Protein AF-A0A2V8DYE6-F1 (afdb_monomer_lite)

Structure (mmCIF, N/CA/C/O backbone):
data_AF-A0A2V8DYE6-F1
#
_entry.id   AF-A0A2V8DYE6-F1
#
loop_
_atom_site.group_PDB
_atom_site.id
_atom_site.type_symbol
_atom_site.label_atom_id
_atom_site.label_alt_id
_atom_site.label_comp_id
_atom_site.label_asym_id
_atom_site.label_entity_id
_atom_site.label_seq_id
_atom_site.pdbx_PDB_ins_code
_atom_site.Cartn_x
_atom_site.Cartn_y
_atom_site.Cartn_z
_atom_site.occupancy
_atom_site.B_iso_or_equiv
_atom_site.auth_seq_id
_atom_site.auth_comp_id
_atom_site.auth_asym_id
_atom_site.auth_atom_id
_atom_site.pdbx_PDB_model_num
ATOM 1 N N . ARG A 1 1 ? -3.538 -17.524 5.789 1.00 61.06 1 ARG A N 1
ATOM 2 C CA . ARG A 1 1 ? -2.685 -16.722 4.872 1.00 61.06 1 ARG A CA 1
ATOM 3 C C . ARG A 1 1 ? -3.355 -16.783 3.502 1.00 61.06 1 ARG A C 1
ATOM 5 O O . ARG A 1 1 ? -3.464 -17.887 2.995 1.00 61.06 1 ARG A O 1
ATOM 12 N N . HIS A 1 2 ? -3.877 -15.666 2.984 1.00 79.38 2 HIS A N 1
ATOM 13 C CA . HIS A 1 2 ? -4.729 -15.654 1.777 1.00 79.38 2 HIS A CA 1
ATOM 14 C C . HIS A 1 2 ? -3.958 -15.476 0.462 1.00 79.38 2 HIS A C 1
ATOM 16 O O . HIS A 1 2 ? -4.453 -15.874 -0.583 1.00 79.38 2 HIS A O 1
ATOM 22 N N . PHE A 1 3 ? -2.744 -14.919 0.513 1.00 90.44 3 PHE A N 1
ATOM 23 C CA . PHE A 1 3 ? -1.981 -14.546 -0.679 1.00 90.44 3 PHE A CA 1
ATOM 24 C C . PHE A 1 3 ? -0.613 -15.238 -0.726 1.00 90.44 3 PHE A C 1
ATOM 26 O O . PHE A 1 3 ? -0.010 -15.467 0.335 1.00 90.44 3 PHE A O 1
ATOM 33 N N . PRO A 1 4 ? -0.098 -15.551 -1.930 1.00 91.88 4 PRO A N 1
ATOM 34 C CA . PRO A 1 4 ? 1.300 -15.926 -2.111 1.00 91.88 4 PRO A CA 1
ATOM 35 C C . PRO A 1 4 ? 2.224 -14.732 -1.811 1.00 91.88 4 PRO A C 1
ATOM 37 O O . PRO A 1 4 ? 1.778 -13.605 -1.601 1.00 91.88 4 PRO A O 1
ATOM 40 N N . ARG A 1 5 ? 3.541 -14.974 -1.784 1.00 92.31 5 ARG A N 1
ATOM 41 C CA . ARG A 1 5 ? 4.540 -13.929 -1.486 1.00 92.31 5 ARG A CA 1
ATOM 42 C C . ARG A 1 5 ? 4.599 -12.828 -2.554 1.00 92.31 5 ARG A C 1
ATOM 44 O O . ARG A 1 5 ? 4.927 -11.695 -2.223 1.00 92.31 5 ARG A O 1
ATOM 51 N N . SER A 1 6 ? 4.315 -13.165 -3.807 1.00 93.56 6 SER A N 1
ATOM 52 C CA . SER A 1 6 ? 4.274 -12.236 -4.935 1.00 93.56 6 SER A CA 1
ATOM 53 C C . SER A 1 6 ? 3.233 -12.694 -5.954 1.00 93.56 6 SER A C 1
ATOM 55 O O . SER A 1 6 ? 2.911 -13.880 -6.039 1.00 93.56 6 SER A O 1
ATOM 57 N N . MET A 1 7 ? 2.699 -11.735 -6.706 1.00 92.50 7 MET A N 1
ATOM 58 C CA . MET A 1 7 ? 1.731 -11.924 -7.787 1.00 92.50 7 MET A CA 1
ATOM 59 C C . MET A 1 7 ? 2.032 -10.912 -8.891 1.00 92.50 7 MET A C 1
ATOM 61 O O . MET A 1 7 ? 2.719 -9.918 -8.645 1.00 92.50 7 MET A O 1
ATOM 65 N N . VAL A 1 8 ? 1.520 -11.169 -10.090 1.00 92.25 8 VAL A N 1
ATOM 66 C CA . VAL A 1 8 ? 1.638 -10.267 -11.239 1.00 92.25 8 VAL A CA 1
ATOM 67 C C . VAL A 1 8 ? 0.249 -9.733 -11.565 1.00 92.25 8 VAL A C 1
ATOM 69 O O . VAL A 1 8 ? -0.697 -10.514 -11.637 1.00 92.25 8 VAL A O 1
ATOM 72 N N . PHE A 1 9 ? 0.156 -8.419 -11.740 1.00 92.44 9 PHE A N 1
ATOM 73 C CA . PHE A 1 9 ? -1.045 -7.695 -12.155 1.00 92.44 9 PHE A CA 1
ATOM 74 C C . PHE A 1 9 ? -0.717 -6.867 -13.396 1.00 92.44 9 PHE A C 1
ATOM 76 O O . PHE A 1 9 ? 0.431 -6.435 -13.559 1.00 92.44 9 PHE A O 1
ATOM 83 N N . HIS A 1 10 ? -1.707 -6.672 -14.261 1.00 92.00 10 HIS A N 1
ATOM 84 C CA . HIS A 1 10 ? -1.609 -5.776 -15.404 1.00 92.00 10 HIS A CA 1
ATOM 85 C C . HIS A 1 10 ? -2.556 -4.610 -15.152 1.00 92.00 10 HIS A C 1
ATOM 87 O O . HIS A 1 10 ? -3.758 -4.771 -15.284 1.00 92.00 10 HIS A O 1
ATOM 93 N N . ASP A 1 11 ? -2.006 -3.470 -14.737 1.00 91.88 11 ASP A N 1
ATOM 94 C CA . ASP A 1 11 ? -2.816 -2.330 -14.314 1.00 91.88 11 ASP A CA 1
ATOM 95 C C . ASP A 1 11 ? -2.077 -0.994 -14.511 1.00 91.88 11 ASP A C 1
ATOM 97 O O . ASP A 1 11 ? -0.876 -0.957 -14.815 1.00 91.88 11 ASP A O 1
ATOM 101 N N . GLU A 1 12 ? -2.778 0.118 -14.297 1.00 88.94 12 GLU A N 1
ATOM 102 C CA . GLU A 1 12 ? -2.211 1.464 -14.257 1.00 88.94 12 GLU A CA 1
ATOM 103 C C . GLU A 1 12 ? -1.603 1.765 -12.873 1.00 88.94 12 GLU A C 1
ATOM 105 O O . GLU A 1 12 ? -2.291 2.043 -11.892 1.00 88.94 12 GLU A O 1
ATOM 110 N N . LEU A 1 13 ? -0.270 1.715 -12.772 1.00 90.69 13 LEU A N 1
ATOM 111 C CA . LEU A 1 13 ? 0.425 1.799 -11.483 1.00 90.69 13 LEU A CA 1
ATOM 112 C C . LEU A 1 13 ? 0.801 3.240 -11.092 1.00 90.69 13 LEU A C 1
ATOM 114 O O . LEU A 1 13 ? 1.652 3.878 -11.718 1.00 90.69 13 LEU A O 1
ATOM 118 N N . TYR A 1 14 ? 0.239 3.715 -9.977 1.00 90.81 14 TYR A N 1
ATOM 119 C CA . TYR A 1 14 ? 0.479 5.053 -9.422 1.00 90.81 14 TYR A CA 1
ATOM 12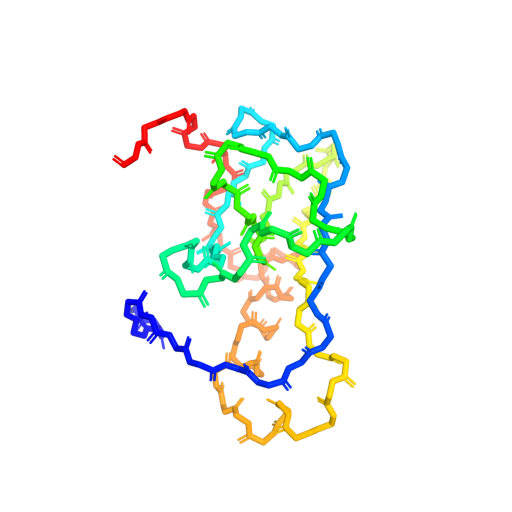0 C C . TYR A 1 14 ? 1.553 5.093 -8.322 1.00 90.81 14 TYR A C 1
ATOM 122 O O . TYR A 1 14 ? 1.792 4.128 -7.597 1.00 90.81 14 TYR A O 1
ATOM 130 N N . GLN A 1 15 ? 2.174 6.265 -8.140 1.00 93.12 15 GLN A N 1
ATOM 131 C CA . GLN A 1 15 ? 3.086 6.546 -7.026 1.00 93.12 15 G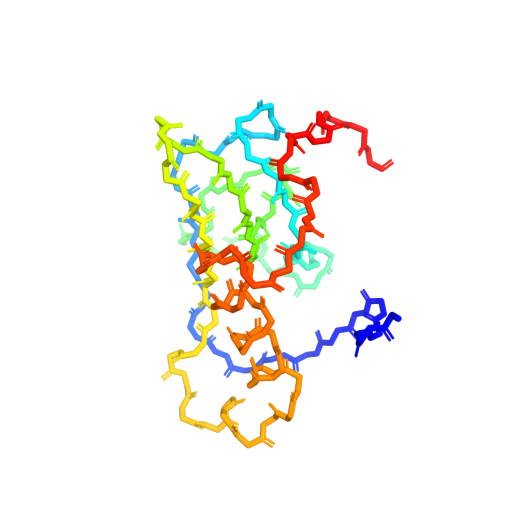LN A CA 1
ATOM 132 C C . GLN A 1 15 ? 2.409 7.399 -5.958 1.00 93.12 15 GLN A C 1
ATOM 134 O O . GLN A 1 15 ? 1.864 8.465 -6.236 1.00 93.12 15 GLN A O 1
ATOM 139 N N . ILE A 1 16 ? 2.538 6.976 -4.704 1.00 91.44 16 ILE A N 1
ATOM 140 C CA . ILE A 1 16 ? 2.029 7.738 -3.564 1.00 91.44 16 ILE A CA 1
ATOM 141 C C . ILE A 1 16 ? 2.995 8.879 -3.229 1.00 91.44 16 ILE A C 1
ATOM 143 O O . ILE A 1 16 ? 4.181 8.643 -2.963 1.00 91.44 16 ILE A O 1
ATOM 147 N N . LYS A 1 17 ? 2.471 10.108 -3.206 1.00 89.75 17 LYS A N 1
ATOM 148 C CA . LYS A 1 17 ? 3.179 11.305 -2.733 1.00 89.75 17 LYS A CA 1
ATOM 149 C C . LYS A 1 17 ? 3.272 11.305 -1.199 1.00 89.75 17 LYS A C 1
ATOM 151 O O . LYS A 1 17 ? 2.350 10.856 -0.528 1.00 89.75 17 LYS A O 1
ATOM 156 N N . ASP A 1 18 ? 4.383 11.798 -0.649 1.00 89.19 18 ASP A N 1
ATOM 157 C CA . ASP A 1 18 ? 4.599 11.981 0.802 1.00 89.19 18 ASP A CA 1
ATOM 158 C C . ASP A 1 18 ? 4.432 10.701 1.657 1.00 89.19 18 ASP A C 1
ATOM 160 O O . ASP A 1 18 ? 4.116 10.746 2.849 1.00 89.19 18 ASP A O 1
ATOM 164 N N . PHE A 1 19 ? 4.662 9.534 1.047 1.00 90.25 19 PHE A N 1
ATOM 165 C CA . PHE A 1 19 ? 4.687 8.236 1.726 1.00 90.25 19 PHE A CA 1
ATOM 166 C C . PHE A 1 19 ? 5.769 8.169 2.811 1.00 90.25 19 PHE A C 1
ATOM 168 O O . PHE A 1 19 ? 6.906 8.588 2.599 1.00 90.25 19 PHE A O 1
ATOM 175 N N . SER A 1 20 ? 5.429 7.538 3.936 1.00 92.25 20 SER A N 1
ATOM 176 C CA . SER A 1 20 ? 6.379 7.142 4.974 1.00 92.25 20 SER A CA 1
ATOM 177 C C . SER A 1 20 ? 5.968 5.804 5.595 1.00 92.25 20 SER A C 1
ATOM 179 O O . SER A 1 20 ? 4.820 5.639 6.021 1.00 92.25 20 SER A O 1
ATOM 181 N N . ARG A 1 21 ? 6.936 4.883 5.716 1.00 93.44 21 ARG A N 1
ATOM 182 C CA . ARG A 1 21 ? 6.826 3.598 6.440 1.00 93.44 21 ARG A CA 1
ATOM 183 C C . ARG A 1 21 ? 6.444 3.758 7.913 1.00 93.44 21 ARG A C 1
ATOM 185 O O . ARG A 1 21 ? 5.984 2.803 8.526 1.00 93.44 21 ARG A O 1
ATOM 192 N N . GLU A 1 22 ? 6.641 4.944 8.480 1.00 94.75 22 GLU A N 1
ATOM 193 C CA . GLU A 1 22 ? 6.317 5.259 9.875 1.00 94.75 22 GLU A CA 1
ATOM 194 C C . GLU A 1 22 ? 4.863 5.699 10.060 1.00 94.75 22 GLU A C 1
ATOM 196 O O . GLU A 1 22 ? 4.386 5.767 11.186 1.00 94.75 22 GLU A O 1
ATOM 201 N N . LYS A 1 23 ? 4.151 6.022 8.971 1.00 94.44 23 LYS A N 1
ATOM 202 C CA . LYS A 1 23 ? 2.788 6.577 9.030 1.00 94.44 23 LYS A CA 1
ATOM 203 C C . LYS A 1 23 ? 1.705 5.591 8.618 1.00 94.44 23 LYS A C 1
ATOM 205 O O . LYS A 1 23 ? 0.547 5.787 8.983 1.00 94.44 23 LYS A O 1
ATOM 210 N N . ILE A 1 24 ? 2.052 4.574 7.832 1.00 95.81 24 ILE A N 1
ATOM 211 C CA . ILE A 1 24 ? 1.096 3.596 7.305 1.00 95.81 24 ILE A CA 1
ATOM 212 C C . ILE A 1 24 ? 1.649 2.182 7.404 1.00 95.81 24 ILE A C 1
ATOM 214 O O . ILE A 1 24 ? 2.856 1.956 7.295 1.00 95.81 24 ILE A O 1
ATOM 218 N N . ARG A 1 25 ? 0.750 1.210 7.547 1.00 96.94 25 ARG A N 1
ATOM 219 C CA . ARG A 1 25 ? 1.096 -0.198 7.418 1.00 96.94 25 ARG A CA 1
ATOM 220 C C . ARG A 1 25 ? 1.035 -0.610 5.957 1.00 96.94 25 ARG A C 1
ATOM 222 O O . ARG A 1 25 ? -0.046 -0.794 5.406 1.00 96.94 25 ARG A O 1
ATOM 229 N N . VAL A 1 26 ? 2.198 -0.770 5.336 1.00 96.56 26 VAL A N 1
ATOM 230 C CA . VAL A 1 26 ? 2.307 -1.327 3.982 1.00 96.56 26 VAL A CA 1
ATOM 231 C C . VAL A 1 26 ? 1.965 -2.816 4.021 1.00 96.56 26 VAL A C 1
ATOM 233 O O . VAL A 1 26 ? 2.532 -3.562 4.817 1.00 96.56 26 VAL A O 1
ATOM 236 N N . LEU A 1 27 ? 1.034 -3.232 3.165 1.00 95.88 27 LEU A N 1
ATOM 237 C CA . LEU A 1 27 ? 0.563 -4.614 3.028 1.00 95.88 27 LEU A CA 1
ATOM 238 C C . LEU A 1 27 ? 1.122 -5.276 1.763 1.00 95.88 27 LEU A C 1
ATOM 240 O O . LEU A 1 27 ? 1.407 -6.470 1.769 1.00 95.88 27 LEU A O 1
ATOM 244 N N . ALA A 1 28 ? 1.314 -4.489 0.702 1.00 95.12 28 ALA A N 1
ATOM 245 C CA . ALA A 1 28 ? 1.938 -4.909 -0.546 1.00 95.12 28 ALA A CA 1
ATOM 246 C C . ALA A 1 28 ? 2.774 -3.766 -1.134 1.00 95.12 28 ALA A C 1
ATOM 248 O O . ALA A 1 28 ? 2.464 -2.589 -0.935 1.00 95.12 28 ALA A O 1
ATOM 249 N N . HIS A 1 29 ? 3.815 -4.119 -1.882 1.00 94.88 29 HIS A N 1
ATOM 250 C CA . HIS A 1 29 ? 4.684 -3.192 -2.603 1.00 94.88 29 HIS A CA 1
ATOM 251 C C . HIS A 1 29 ? 4.984 -3.729 -4.003 1.00 94.88 29 HIS A C 1
ATOM 253 O O . HIS A 1 29 ? 4.968 -4.944 -4.207 1.00 94.88 29 HIS A O 1
ATOM 259 N N . LEU A 1 30 ? 5.259 -2.836 -4.950 1.00 95.62 30 LEU A N 1
ATOM 260 C CA . LEU A 1 30 ? 5.802 -3.227 -6.245 1.00 95.62 30 LEU A CA 1
ATOM 261 C C . LEU A 1 30 ? 7.243 -3.709 -6.062 1.00 95.62 30 LEU A C 1
ATOM 263 O O . LEU A 1 30 ? 8.021 -3.125 -5.302 1.00 95.62 30 LEU A O 1
ATOM 267 N N . ASP A 1 31 ? 7.607 -4.761 -6.789 1.00 95.06 31 ASP A N 1
ATOM 268 C CA . ASP A 1 31 ? 8.978 -5.257 -6.828 1.00 95.06 31 ASP A CA 1
ATOM 269 C C . ASP A 1 31 ? 9.839 -4.324 -7.687 1.00 95.06 31 ASP A C 1
ATOM 271 O O . ASP A 1 31 ? 9.843 -4.406 -8.916 1.00 95.06 31 ASP A O 1
ATOM 275 N N . ALA A 1 32 ? 10.594 -3.438 -7.034 1.00 93.88 32 ALA A N 1
ATOM 276 C CA . ALA A 1 32 ? 11.454 -2.470 -7.708 1.00 93.88 32 ALA A CA 1
ATOM 277 C C . ALA A 1 32 ? 12.528 -3.114 -8.604 1.00 93.88 32 ALA A C 1
ATOM 279 O O . ALA A 1 32 ? 13.001 -2.457 -9.527 1.00 93.88 32 ALA A O 1
ATOM 280 N N . SER A 1 33 ? 12.889 -4.389 -8.391 1.00 94.38 33 SER A N 1
ATOM 281 C CA . SER A 1 33 ? 13.827 -5.104 -9.271 1.00 94.38 33 SER A CA 1
ATOM 282 C C . SER A 1 33 ? 13.237 -5.435 -10.648 1.00 94.38 33 SER A C 1
ATOM 284 O O . SER A 1 33 ? 13.972 -5.795 -11.567 1.00 94.38 33 SER A O 1
ATOM 286 N N . LYS A 1 34 ? 11.913 -5.317 -10.797 1.00 93.81 34 LYS A N 1
ATOM 287 C CA . LYS A 1 34 ? 11.168 -5.552 -12.040 1.00 93.81 34 LYS A CA 1
ATOM 288 C C . LYS A 1 34 ? 10.727 -4.260 -12.727 1.00 93.81 34 LYS A C 1
ATOM 290 O O . LYS A 1 34 ? 10.082 -4.329 -13.768 1.00 93.81 34 LYS A O 1
ATOM 295 N N . LEU A 1 35 ? 11.055 -3.098 -12.159 1.00 91.50 35 LEU A N 1
ATOM 296 C CA . LEU A 1 35 ? 10.654 -1.796 -12.685 1.00 91.50 35 LEU A CA 1
ATOM 297 C C . LEU A 1 35 ? 11.796 -1.131 -13.459 1.00 91.50 35 LEU A C 1
ATOM 299 O O . LEU A 1 35 ? 12.948 -1.135 -13.030 1.00 91.50 35 LEU A O 1
ATOM 303 N N . ASP A 1 36 ? 11.453 -0.471 -14.564 1.00 91.62 36 ASP A N 1
ATOM 304 C CA . ASP A 1 36 ? 12.354 0.459 -15.243 1.00 91.62 36 ASP A CA 1
ATOM 305 C C . ASP A 1 36 ? 12.319 1.823 -14.532 1.00 91.62 36 ASP A C 1
ATOM 307 O O . ASP A 1 36 ? 11.497 2.695 -14.825 1.00 91.62 36 ASP A O 1
ATOM 311 N N . LEU A 1 37 ? 13.223 2.009 -13.566 1.00 92.25 37 LEU A N 1
ATOM 312 C CA . LEU A 1 37 ? 13.304 3.230 -12.753 1.00 92.25 37 LEU A CA 1
ATOM 313 C C . LEU A 1 37 ? 13.849 4.452 -13.517 1.00 92.25 37 LEU A C 1
ATOM 315 O O . LEU A 1 37 ? 13.916 5.550 -12.952 1.00 92.25 37 LEU A O 1
ATOM 319 N N . THR A 1 38 ? 14.245 4.279 -14.784 1.00 93.38 38 THR A N 1
ATOM 320 C CA . THR A 1 38 ? 14.748 5.364 -15.640 1.00 93.38 38 THR A CA 1
ATOM 321 C C . THR A 1 38 ? 13.625 6.148 -16.319 1.00 93.38 38 THR A C 1
ATOM 323 O O . THR A 1 38 ? 13.862 7.238 -16.841 1.00 93.38 38 THR A O 1
ATOM 326 N N . ARG A 1 39 ? 12.386 5.639 -16.281 1.00 93.31 39 ARG A N 1
ATOM 327 C CA . ARG A 1 39 ? 11.228 6.298 -16.893 1.00 93.31 39 ARG A CA 1
ATOM 328 C C . ARG A 1 39 ? 10.980 7.687 -16.283 1.00 93.31 39 ARG A C 1
ATOM 330 O O . ARG A 1 39 ? 11.038 7.837 -15.062 1.00 93.31 39 ARG A O 1
ATOM 337 N N . PRO A 1 40 ? 10.625 8.699 -17.101 1.00 93.06 40 PRO A N 1
ATOM 338 C CA . PRO A 1 40 ? 10.527 10.093 -16.650 1.00 93.06 40 PRO A CA 1
ATOM 339 C C . PRO A 1 40 ? 9.433 10.323 -15.599 1.00 93.06 40 PRO A C 1
ATOM 341 O O . PRO A 1 40 ? 9.545 11.232 -14.780 1.00 93.06 40 PRO A O 1
ATOM 344 N N . LEU A 1 41 ? 8.396 9.480 -15.593 1.00 91.69 41 LEU A N 1
ATOM 345 C CA . LEU A 1 41 ? 7.301 9.550 -14.626 1.00 91.69 41 LEU A CA 1
ATOM 346 C C . LEU A 1 41 ? 7.602 8.801 -13.318 1.00 91.69 41 LEU A C 1
ATOM 348 O O . LEU A 1 41 ? 6.790 8.838 -12.402 1.00 91.69 41 LEU A O 1
ATOM 352 N N . VAL A 1 42 ? 8.762 8.144 -13.181 1.00 93.25 42 VAL A N 1
ATOM 353 C CA . VAL A 1 42 ? 9.188 7.503 -11.926 1.00 93.25 42 VAL A CA 1
ATOM 354 C C . VAL A 1 42 ? 9.942 8.518 -11.068 1.00 93.25 42 VAL A C 1
ATOM 356 O O . VAL A 1 42 ? 11.145 8.756 -11.226 1.00 93.25 42 VAL A O 1
ATOM 359 N N . HIS A 1 43 ? 9.217 9.127 -10.134 1.00 91.56 43 HIS A N 1
ATOM 360 C CA . HIS A 1 43 ? 9.722 10.187 -9.263 1.00 91.56 43 HIS A CA 1
ATOM 361 C C . HIS A 1 43 ? 10.395 9.637 -8.004 1.00 91.56 43 HIS A C 1
ATOM 363 O O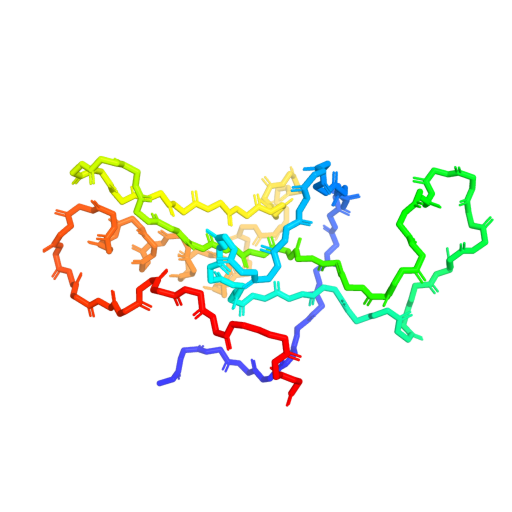 . HIS A 1 43 ? 11.350 10.225 -7.499 1.00 91.56 43 HIS A O 1
ATOM 369 N N . ARG A 1 44 ? 9.928 8.493 -7.504 1.00 89.25 44 ARG A N 1
ATOM 370 C CA . ARG A 1 44 ? 10.466 7.844 -6.310 1.00 89.25 44 ARG A CA 1
ATOM 371 C C . ARG A 1 44 ? 11.780 7.115 -6.611 1.00 89.25 44 ARG A C 1
ATOM 373 O O . ARG A 1 44 ? 11.878 6.396 -7.602 1.00 89.25 44 ARG A O 1
ATOM 380 N N . LYS A 1 45 ? 12.783 7.287 -5.738 1.00 87.50 45 LYS A N 1
ATOM 381 C CA . LYS A 1 45 ? 14.152 6.754 -5.917 1.00 87.50 45 LYS A CA 1
ATOM 382 C C . LYS A 1 45 ? 14.625 5.793 -4.817 1.00 87.50 45 LYS A C 1
ATOM 384 O O . LYS A 1 45 ? 15.659 5.162 -4.981 1.00 87.50 45 LYS A O 1
ATOM 389 N N . ASP A 1 46 ? 13.878 5.653 -3.723 1.00 89.88 46 ASP A N 1
ATOM 390 C CA . ASP A 1 46 ? 14.214 4.776 -2.584 1.00 89.88 46 ASP A CA 1
ATOM 391 C C . ASP A 1 46 ? 13.903 3.283 -2.826 1.00 89.88 46 ASP A C 1
ATOM 393 O O . ASP A 1 46 ? 14.239 2.432 -2.000 1.00 89.88 46 ASP A O 1
ATOM 397 N N . GLY A 1 47 ? 13.276 2.958 -3.963 1.00 90.38 47 GLY A N 1
ATOM 398 C CA . GLY A 1 47 ? 12.879 1.597 -4.319 1.00 90.38 47 GLY A CA 1
ATOM 399 C C . GLY A 1 47 ? 11.668 1.074 -3.541 1.00 90.38 47 GLY A C 1
ATOM 400 O O . GLY A 1 47 ? 11.375 -0.116 -3.626 1.00 90.38 47 GLY A O 1
ATOM 401 N N . ASP A 1 48 ? 10.968 1.924 -2.783 1.00 92.62 48 ASP A N 1
ATOM 402 C CA . ASP A 1 48 ? 9.862 1.511 -1.918 1.00 92.62 48 ASP A CA 1
ATOM 403 C C . ASP A 1 48 ? 8.508 1.998 -2.441 1.00 92.62 48 ASP A C 1
ATOM 405 O O . ASP A 1 48 ? 8.021 3.073 -2.091 1.00 92.62 48 ASP A O 1
ATOM 409 N N . PHE A 1 49 ? 7.897 1.198 -3.310 1.00 95.25 49 PHE A N 1
ATOM 410 C CA . PHE A 1 49 ? 6.658 1.532 -4.008 1.00 95.25 49 PHE A CA 1
ATOM 411 C C . PHE A 1 49 ? 5.457 0.824 -3.358 1.00 95.25 49 PHE A C 1
ATOM 413 O O . PHE A 1 49 ? 5.123 -0.286 -3.770 1.00 95.25 49 PHE A O 1
ATOM 420 N N . PRO A 1 50 ? 4.796 1.404 -2.339 1.00 95.50 50 PRO A N 1
ATOM 421 C CA . PRO A 1 50 ? 3.627 0.786 -1.715 1.00 95.50 50 PRO A CA 1
ATOM 422 C C . PRO A 1 50 ? 2.474 0.652 -2.717 1.00 95.50 50 PRO A C 1
ATOM 424 O O . PRO A 1 50 ? 2.062 1.633 -3.331 1.00 95.50 50 PRO A O 1
ATOM 427 N N . ALA A 1 51 ? 1.928 -0.556 -2.831 1.00 95.81 51 ALA A N 1
ATOM 428 C CA . ALA A 1 51 ? 0.802 -0.876 -3.707 1.00 95.81 51 ALA A CA 1
ATOM 429 C C . ALA A 1 51 ? -0.516 -1.024 -2.932 1.00 95.81 51 ALA A C 1
ATOM 431 O O . ALA A 1 51 ? -1.579 -0.688 -3.441 1.00 95.81 51 ALA A O 1
ATOM 432 N N . ALA A 1 52 ? -0.457 -1.484 -1.680 1.00 96.62 52 ALA A N 1
ATOM 433 C CA . ALA A 1 52 ? -1.605 -1.508 -0.779 1.00 96.62 52 ALA A CA 1
ATOM 434 C C . ALA A 1 52 ? -1.162 -1.225 0.657 1.00 96.62 52 ALA A C 1
ATOM 436 O O . ALA A 1 52 ? -0.095 -1.679 1.087 1.00 96.62 52 ALA A O 1
ATOM 437 N N . TRP A 1 53 ? -1.970 -0.484 1.409 1.00 97.38 53 TRP A N 1
ATOM 438 C CA . TRP A 1 53 ? -1.677 -0.139 2.798 1.00 97.38 53 TRP A CA 1
ATOM 439 C C . TRP A 1 53 ? -2.941 0.098 3.620 1.00 97.38 53 TRP A C 1
ATOM 441 O O . TRP A 1 53 ? -4.026 0.335 3.090 1.00 97.38 53 TRP A O 1
ATOM 451 N N . ALA A 1 54 ? -2.772 0.059 4.939 1.00 97.81 54 ALA A N 1
ATOM 452 C CA . ALA A 1 54 ? -3.805 0.387 5.908 1.00 97.81 54 ALA A CA 1
ATOM 453 C C . ALA A 1 54 ? -3.285 1.368 6.969 1.00 97.81 54 ALA A C 1
ATOM 455 O O . ALA A 1 54 ? -2.086 1.422 7.254 1.00 97.81 54 ALA A O 1
ATOM 456 N N . LYS A 1 55 ? -4.189 2.156 7.555 1.00 96.81 55 LYS A N 1
ATOM 457 C CA . LYS A 1 55 ? -3.929 2.975 8.748 1.00 96.81 55 LYS A CA 1
ATOM 458 C C . LYS A 1 55 ? -5.226 3.270 9.498 1.00 96.81 55 LYS A C 1
ATOM 460 O O . LYS A 1 55 ? -6.311 3.187 8.925 1.00 96.81 55 LYS A O 1
ATOM 465 N N . SER A 1 56 ? -5.103 3.721 10.739 1.00 96.56 56 SER A N 1
ATOM 466 C CA . SER A 1 56 ? -6.201 4.387 11.446 1.00 96.56 56 SER A CA 1
ATOM 467 C C . SER A 1 56 ? -6.123 5.903 11.249 1.00 96.56 56 SER A C 1
ATOM 469 O O . SER A 1 56 ? -5.033 6.476 11.192 1.00 96.56 56 SER A O 1
ATOM 471 N N . TYR A 1 57 ? -7.272 6.566 11.148 1.00 95.31 57 TYR A N 1
ATOM 472 C CA . TYR A 1 57 ? -7.374 8.026 11.154 1.00 95.31 57 TYR A CA 1
ATOM 473 C C . TYR A 1 57 ? -8.525 8.455 12.064 1.00 95.31 57 TYR A C 1
ATOM 475 O O . TYR A 1 57 ? -9.694 8.180 11.785 1.00 95.31 57 TYR A O 1
ATOM 483 N N . GLY A 1 58 ? -8.196 9.091 13.191 1.00 95.50 58 GLY A N 1
ATOM 484 C CA . GLY A 1 58 ? -9.153 9.266 14.281 1.00 95.50 58 GLY A CA 1
ATOM 485 C C . GLY A 1 58 ? -9.683 7.906 14.745 1.00 95.50 58 GLY A C 1
ATOM 486 O O . GLY A 1 58 ? -8.904 7.019 15.084 1.00 95.50 58 GLY A O 1
ATOM 487 N N . LYS A 1 59 ? -11.008 7.733 14.718 1.00 94.62 59 LYS A N 1
ATOM 488 C CA . LYS A 1 59 ? -11.682 6.455 15.018 1.00 94.62 59 LYS A CA 1
ATOM 489 C C . LYS A 1 59 ? -11.916 5.582 13.776 1.00 94.62 59 LYS A C 1
ATOM 491 O O . LYS A 1 59 ? -12.432 4.477 13.903 1.00 94.62 59 LYS A O 1
ATOM 496 N N . GLY A 1 60 ? -11.590 6.088 12.585 1.00 96.50 60 GLY A N 1
ATOM 497 C CA . GLY A 1 60 ? -11.815 5.400 11.318 1.00 96.50 60 GLY A CA 1
ATOM 498 C C . GLY A 1 60 ? -10.670 4.465 10.941 1.00 96.50 60 GLY A C 1
ATOM 499 O O . GLY A 1 60 ? -9.508 4.712 11.272 1.00 96.50 60 GLY A O 1
ATOM 500 N N . ARG A 1 61 ? -11.010 3.413 10.195 1.00 98.31 61 ARG A N 1
ATOM 501 C CA . ARG A 1 61 ? -10.080 2.471 9.564 1.00 98.31 61 ARG A CA 1
ATOM 502 C C . ARG A 1 61 ? -9.996 2.803 8.071 1.00 98.31 61 ARG A C 1
ATOM 504 O O . ARG A 1 61 ? -11.025 2.936 7.417 1.00 98.31 61 ARG A O 1
ATOM 511 N N . VAL A 1 62 ? -8.786 2.976 7.544 1.00 97.75 62 VAL A N 1
ATOM 512 C CA . VAL A 1 62 ? -8.541 3.352 6.143 1.00 97.75 62 VAL A CA 1
ATOM 513 C C . VAL A 1 62 ? -7.714 2.268 5.475 1.00 97.75 62 VAL A C 1
ATOM 515 O O . VAL A 1 62 ? -6.618 1.959 5.940 1.00 97.75 62 VAL A O 1
ATOM 518 N N . PHE A 1 63 ? -8.226 1.737 4.370 1.00 98.31 63 PHE A N 1
ATOM 519 C CA . PHE A 1 63 ? -7.494 0.887 3.437 1.00 98.31 63 PHE A CA 1
ATOM 520 C C . PHE A 1 63 ? -7.362 1.605 2.093 1.00 98.31 63 PHE A C 1
ATOM 522 O O . PHE A 1 63 ? -8.268 2.329 1.681 1.00 98.31 63 PHE A O 1
ATOM 529 N N . TYR A 1 64 ? -6.239 1.396 1.416 1.00 97.19 64 TYR A N 1
ATOM 530 C CA . TYR A 1 64 ? -5.973 1.914 0.081 1.00 97.19 64 TYR A CA 1
ATOM 531 C C . TYR A 1 64 ? -5.228 0.867 -0.745 1.00 97.19 64 TYR A C 1
ATOM 533 O O . TYR A 1 64 ? -4.340 0.182 -0.228 1.00 97.19 64 TYR A O 1
ATOM 541 N N . SER A 1 65 ? -5.539 0.808 -2.038 1.00 96.50 65 SER A N 1
ATOM 542 C CA . SER A 1 65 ? -4.793 0.051 -3.039 1.00 96.50 65 SER A CA 1
ATOM 543 C C . SER A 1 65 ? -4.663 0.868 -4.325 1.00 96.50 65 SER A C 1
ATOM 545 O O . SER A 1 65 ? -5.555 1.655 -4.634 1.00 96.50 65 SER A O 1
ATOM 547 N N . ILE A 1 66 ? -3.552 0.686 -5.043 1.00 95.44 66 ILE A N 1
ATOM 548 C CA . ILE A 1 66 ? -3.357 1.221 -6.399 1.00 95.44 66 ILE A CA 1
ATOM 549 C C . ILE A 1 66 ? -4.003 0.350 -7.483 1.00 95.44 66 ILE A C 1
ATOM 551 O O . ILE A 1 66 ? -4.025 0.776 -8.627 1.00 95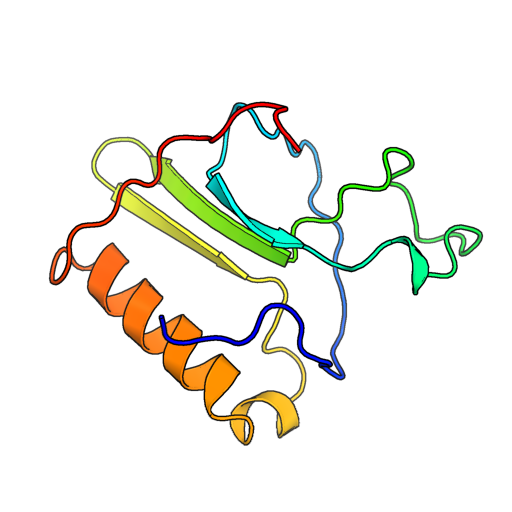.44 66 ILE A O 1
ATOM 555 N N . LEU A 1 67 ? -4.440 -0.866 -7.140 1.00 95.50 67 LEU A N 1
ATOM 556 C CA . LEU A 1 67 ? -4.977 -1.836 -8.093 1.00 95.50 67 LEU A CA 1
ATOM 557 C C . LEU A 1 67 ? -6.468 -1.589 -8.366 1.00 95.50 67 LEU A C 1
ATOM 559 O O . LEU A 1 67 ? -7.146 -0.930 -7.578 1.00 95.50 67 LEU A O 1
ATOM 563 N N . GLY A 1 68 ? -6.982 -2.188 -9.435 1.00 93.56 68 GLY A N 1
ATOM 564 C CA . GLY A 1 68 ? -8.400 -2.215 -9.780 1.00 93.56 68 GLY A CA 1
ATOM 565 C C . GLY A 1 68 ? -8.818 -1.199 -10.841 1.00 93.56 68 GLY A C 1
ATOM 566 O O . GLY A 1 68 ? -10.020 -0.942 -10.955 1.00 93.56 68 GLY A O 1
ATOM 567 N N . HIS A 1 69 ? -7.873 -0.619 -11.592 1.00 95.62 69 HIS A N 1
ATOM 568 C CA . HIS A 1 69 ? -8.207 0.188 -12.768 1.00 95.62 69 HIS A CA 1
ATOM 569 C C . HIS A 1 69 ? -8.526 -0.703 -13.982 1.00 95.62 69 HIS A C 1
ATOM 571 O O . HIS A 1 69 ? -9.544 -0.474 -14.640 1.00 95.62 69 HIS A O 1
ATOM 577 N N . ASP A 1 70 ? -7.728 -1.741 -14.250 1.00 94.88 70 ASP A N 1
ATOM 578 C CA . ASP A 1 70 ? -8.017 -2.720 -15.304 1.00 94.88 70 ASP A CA 1
ATOM 579 C C . ASP A 1 70 ? -9.201 -3.628 -14.914 1.00 94.88 70 ASP A C 1
ATOM 581 O O . ASP A 1 70 ? -9.249 -4.227 -13.837 1.00 94.88 70 ASP A O 1
ATOM 585 N N . ALA A 1 71 ? -10.177 -3.757 -15.816 1.00 93.69 71 ALA A N 1
ATOM 586 C CA . ALA A 1 71 ? -11.339 -4.620 -15.620 1.00 93.69 71 ALA A CA 1
ATOM 587 C C . ALA A 1 71 ? -10.956 -6.106 -15.484 1.00 93.69 71 ALA A C 1
ATOM 589 O O . ALA A 1 71 ? -11.601 -6.832 -14.730 1.00 93.69 71 ALA A O 1
ATOM 590 N N . ASN A 1 72 ? -9.897 -6.549 -16.168 1.00 93.31 72 ASN A N 1
ATOM 591 C CA . ASN A 1 72 ? -9.422 -7.932 -16.132 1.00 93.31 72 ASN A CA 1
ATOM 592 C C . ASN A 1 72 ? -8.862 -8.320 -14.758 1.00 93.31 72 ASN A C 1
ATOM 594 O O . ASN A 1 72 ? -8.870 -9.499 -14.402 1.00 93.31 72 ASN A O 1
ATOM 598 N N . ASP A 1 73 ? -8.410 -7.354 -13.953 1.00 92.50 73 ASP A N 1
ATOM 599 C CA . ASP A 1 73 ? -7.924 -7.653 -12.606 1.00 92.50 73 ASP A CA 1
ATOM 600 C C . ASP A 1 73 ? -9.043 -8.186 -11.694 1.00 92.50 73 ASP A C 1
ATOM 602 O O . ASP A 1 73 ? -8.768 -8.892 -10.722 1.00 92.50 73 ASP A O 1
ATOM 606 N N . TRP A 1 74 ? -10.313 -7.912 -12.011 1.00 93.44 74 TRP A N 1
ATOM 607 C CA . TRP A 1 74 ? -11.460 -8.404 -11.244 1.00 93.44 74 TRP A CA 1
ATOM 608 C C . TRP A 1 74 ? -11.763 -9.890 -11.466 1.00 93.44 74 TRP A C 1
ATOM 610 O O . TRP A 1 74 ? -12.374 -10.511 -10.593 1.00 93.44 74 TRP A O 1
ATOM 620 N N . ASP A 1 75 ? -11.263 -10.483 -12.555 1.00 93.12 75 ASP A N 1
ATOM 621 C CA . ASP A 1 75 ? -11.287 -11.936 -12.763 1.00 93.12 75 ASP A CA 1
ATOM 622 C C . ASP A 1 75 ? -10.220 -12.656 -11.918 1.00 93.12 75 ASP A C 1
ATOM 624 O O . ASP A 1 75 ? -10.262 -13.878 -11.748 1.00 93.12 75 ASP A O 1
ATOM 628 N N . ASN A 1 76 ? -9.270 -11.915 -11.329 1.00 92.44 76 ASN A N 1
ATOM 629 C CA . ASN A 1 76 ? -8.305 -12.469 -10.390 1.00 92.44 76 ASN A CA 1
ATOM 630 C C . ASN A 1 76 ? -8.927 -12.578 -8.981 1.00 92.44 76 ASN A C 1
ATOM 632 O O . ASN A 1 76 ? -9.139 -11.560 -8.310 1.00 92.44 76 ASN A O 1
ATOM 636 N N . PRO A 1 77 ? -9.137 -13.798 -8.443 1.00 93.62 77 PRO A N 1
ATOM 637 C CA . PRO A 1 77 ? -9.743 -13.975 -7.124 1.00 93.62 77 PRO A CA 1
ATOM 638 C C . PRO A 1 77 ? -8.911 -13.366 -5.986 1.00 93.62 77 PRO A C 1
ATOM 640 O O . PRO A 1 77 ? -9.441 -13.104 -4.905 1.00 93.62 77 PRO A O 1
ATOM 643 N N . ALA A 1 78 ? -7.614 -13.118 -6.196 1.00 93.44 78 ALA A N 1
ATOM 644 C CA . ALA A 1 78 ? -6.791 -12.432 -5.211 1.00 93.44 78 ALA A CA 1
ATOM 645 C C . ALA A 1 78 ? -7.198 -10.960 -5.038 1.00 93.44 78 ALA A C 1
ATOM 647 O O . ALA A 1 78 ? -7.203 -10.472 -3.906 1.00 93.44 78 ALA A O 1
ATOM 648 N N . LEU A 1 79 ? -7.578 -10.263 -6.119 1.00 94.88 79 LEU A N 1
ATOM 649 C CA . LEU A 1 79 ? -8.000 -8.865 -6.034 1.00 94.88 79 LEU A CA 1
ATOM 650 C C . LEU A 1 79 ? -9.306 -8.751 -5.241 1.00 94.88 79 LEU A C 1
ATOM 652 O O . LEU A 1 79 ? -9.383 -8.006 -4.262 1.00 94.88 79 LEU A O 1
ATOM 656 N N . SER A 1 80 ? -10.311 -9.550 -5.607 1.00 95.25 80 SER A N 1
ATOM 657 C CA . SER A 1 80 ? -11.604 -9.554 -4.918 1.00 95.25 80 SER A CA 1
ATOM 658 C C . SER A 1 80 ? -11.467 -9.973 -3.451 1.00 95.25 80 SER A C 1
ATOM 660 O O . SER A 1 80 ? -12.016 -9.307 -2.574 1.00 95.25 80 SER A O 1
ATOM 662 N N . THR A 1 81 ? -10.656 -10.995 -3.151 1.00 96.31 81 THR A N 1
ATOM 663 C CA . THR A 1 81 ? -10.358 -11.401 -1.766 1.00 96.31 81 THR A CA 1
ATOM 664 C C . THR A 1 81 ? -9.719 -10.262 -0.968 1.00 96.31 81 THR A C 1
ATOM 666 O O . THR A 1 81 ? -10.103 -10.029 0.177 1.00 96.31 81 THR A O 1
ATOM 669 N N . MET A 1 82 ? -8.770 -9.521 -1.555 1.00 96.94 82 MET A N 1
ATOM 670 C CA . MET A 1 82 ? -8.128 -8.382 -0.891 1.00 96.94 82 MET A CA 1
ATOM 671 C C . MET A 1 82 ? -9.151 -7.307 -0.522 1.00 96.94 82 MET A C 1
ATOM 673 O O . MET A 1 82 ? -9.173 -6.870 0.629 1.00 96.94 82 MET A O 1
ATOM 677 N N . TYR A 1 83 ? -10.013 -6.907 -1.461 1.00 97.69 83 TYR A N 1
ATOM 678 C CA . TYR A 1 83 ? -11.031 -5.890 -1.194 1.00 97.69 83 TYR A CA 1
ATOM 679 C C . TYR A 1 83 ? -12.080 -6.358 -0.191 1.00 97.69 83 TYR A C 1
ATOM 681 O O . TYR A 1 83 ? -12.414 -5.600 0.716 1.00 97.69 83 TYR A O 1
ATOM 689 N N . VAL A 1 84 ? -12.569 -7.596 -0.293 1.00 97.75 84 VAL A N 1
ATOM 690 C CA . VAL A 1 84 ? -13.558 -8.134 0.654 1.00 97.75 84 VAL A CA 1
ATOM 691 C C . VAL A 1 84 ? -12.998 -8.144 2.075 1.00 97.75 84 VAL A C 1
ATOM 693 O O . VAL A 1 84 ? -13.644 -7.633 2.990 1.00 97.75 84 VAL A O 1
ATOM 696 N N . GLU A 1 85 ? -11.785 -8.655 2.278 1.00 97.81 85 GLU A N 1
ATOM 697 C CA . GLU A 1 85 ? -11.175 -8.695 3.610 1.00 97.81 85 GLU A CA 1
ATOM 698 C C . GLU A 1 85 ? -10.816 -7.290 4.124 1.00 97.81 85 GLU A C 1
ATOM 700 O O . GLU A 1 85 ? -11.016 -6.992 5.304 1.00 97.81 85 GLU A O 1
ATOM 705 N N . ALA A 1 86 ? -10.385 -6.379 3.245 1.00 98.06 86 ALA A N 1
ATOM 706 C CA . ALA A 1 86 ? -10.161 -4.980 3.603 1.00 98.06 86 ALA A CA 1
ATOM 707 C C . ALA A 1 86 ? -11.455 -4.261 4.019 1.00 98.06 86 ALA A C 1
ATOM 709 O O . ALA A 1 86 ? -11.450 -3.516 5.000 1.00 98.06 86 ALA A O 1
ATOM 710 N N . ILE A 1 87 ? -12.569 -4.504 3.319 1.00 98.44 87 ILE A N 1
ATOM 711 C CA . ILE A 1 87 ? -13.891 -3.957 3.652 1.00 98.44 87 ILE A CA 1
ATOM 712 C C . ILE A 1 87 ? -14.359 -4.505 4.999 1.00 98.44 87 ILE A C 1
ATOM 714 O O . ILE A 1 87 ? -14.770 -3.733 5.864 1.00 98.44 87 ILE A O 1
ATOM 718 N N . ARG A 1 88 ? -14.247 -5.819 5.227 1.00 98.38 88 ARG A N 1
ATOM 719 C CA . ARG A 1 88 ? -14.582 -6.432 6.522 1.00 98.38 88 ARG A CA 1
ATOM 720 C C . ARG A 1 88 ? -13.775 -5.816 7.658 1.00 98.38 88 ARG A C 1
ATOM 722 O O . ARG A 1 88 ? -14.339 -5.511 8.709 1.00 98.38 88 ARG A O 1
ATOM 729 N N . TRP A 1 89 ? -12.477 -5.600 7.445 1.00 98.31 89 TRP A N 1
ATOM 730 C CA . TRP A 1 89 ? -11.627 -4.933 8.424 1.00 98.31 89 TRP A CA 1
ATOM 731 C C . TRP A 1 89 ? -12.056 -3.480 8.645 1.00 98.31 89 TRP A C 1
ATOM 733 O O . TRP A 1 89 ? -12.195 -3.066 9.794 1.00 98.31 89 TRP A O 1
ATOM 743 N N . ALA A 1 90 ? -12.329 -2.717 7.584 1.00 98.12 90 ALA A N 1
ATOM 744 C CA . ALA A 1 90 ? -12.773 -1.327 7.687 1.00 98.12 90 ALA A CA 1
ATOM 745 C C . ALA A 1 90 ? -14.107 -1.188 8.446 1.00 98.12 90 ALA A C 1
ATOM 747 O O . ALA A 1 90 ? -14.272 -0.249 9.223 1.00 98.12 90 ALA A O 1
ATOM 748 N N . LEU A 1 91 ? -15.013 -2.159 8.281 1.00 97.94 91 LEU A N 1
ATOM 749 C CA . LEU A 1 91 ? -16.300 -2.250 8.978 1.00 97.94 91 LEU A CA 1
ATOM 750 C C . LEU A 1 91 ? -16.202 -2.752 10.429 1.00 97.94 91 LEU A C 1
ATOM 752 O O . LEU A 1 91 ? -17.213 -2.785 11.125 1.00 97.94 91 LEU A O 1
ATOM 756 N N . GLY A 1 92 ? -15.023 -3.165 10.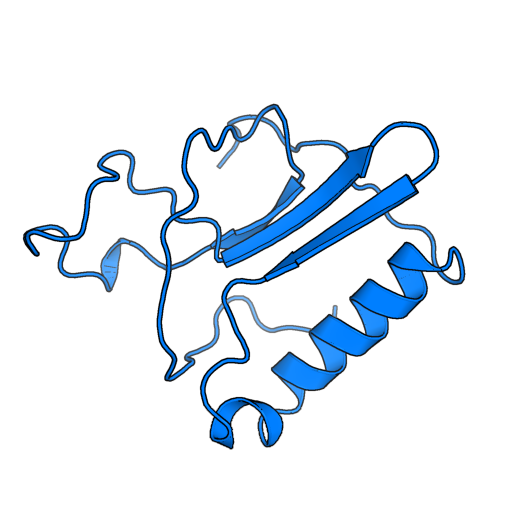904 1.00 96.94 92 GLY A N 1
ATOM 757 C CA . GLY A 1 92 ? -14.878 -3.720 12.255 1.00 96.94 92 GLY A CA 1
ATOM 758 C C . GLY A 1 92 ? -15.357 -5.165 12.406 1.00 96.94 92 GLY A C 1
ATOM 759 O O . GLY A 1 92 ? -15.484 -5.644 13.526 1.00 96.94 92 GLY A O 1
ATOM 760 N N . LEU A 1 93 ? -15.613 -5.871 11.301 1.00 98.12 93 LEU A N 1
ATOM 761 C CA . LEU A 1 93 ? -16.065 -7.269 11.319 1.00 98.12 93 LEU A CA 1
ATOM 762 C C . LEU A 1 93 ? -14.923 -8.255 11.587 1.00 98.12 93 LEU A C 1
ATOM 764 O O . LEU A 1 93 ? -15.166 -9.409 11.931 1.00 98.12 93 LEU A O 1
ATOM 768 N N . VAL A 1 94 ? -13.685 -7.807 11.382 1.00 96.56 94 VAL A N 1
ATOM 769 C CA . VAL A 1 94 ? -12.460 -8.529 11.724 1.00 96.56 94 VAL A CA 1
ATOM 770 C C . VAL A 1 94 ? -11.451 -7.555 12.322 1.00 96.56 94 VAL A C 1
ATOM 772 O O . VAL A 1 94 ? -11.398 -6.379 11.940 1.00 96.56 94 VAL A O 1
ATOM 775 N N . ASP A 1 95 ? -10.629 -8.049 13.241 1.00 94.50 95 ASP A N 1
ATOM 776 C CA . ASP A 1 95 ? -9.546 -7.276 13.837 1.00 94.50 95 ASP A CA 1
ATOM 777 C C . ASP A 1 95 ? -8.206 -7.610 13.188 1.00 94.50 95 ASP A C 1
ATOM 779 O O . ASP A 1 95 ? -7.868 -8.766 12.937 1.00 94.50 95 ASP A O 1
ATOM 783 N N . ALA A 1 96 ? -7.436 -6.561 12.918 1.00 94.38 96 ALA A N 1
ATOM 784 C CA . ALA A 1 96 ? -6.065 -6.651 12.446 1.00 94.38 96 ALA A CA 1
ATOM 785 C C . ALA A 1 96 ? -5.298 -5.404 12.887 1.00 94.38 96 ALA A C 1
ATOM 787 O O . ALA A 1 96 ? -5.840 -4.294 12.882 1.00 94.38 96 ALA A O 1
ATOM 788 N N . ASP A 1 97 ? -4.028 -5.597 13.236 1.00 94.81 97 ASP A N 1
ATOM 789 C CA . ASP A 1 97 ? -3.113 -4.506 13.549 1.00 94.81 97 ASP A CA 1
ATOM 790 C C . ASP A 1 97 ? -2.749 -3.732 12.273 1.00 94.81 97 ASP A C 1
ATOM 792 O O . ASP A 1 97 ? -2.095 -4.263 11.374 1.00 94.81 97 ASP A O 1
ATOM 796 N N . ALA A 1 98 ? -3.165 -2.467 12.214 1.00 96.00 98 ALA A N 1
ATOM 797 C CA . ALA A 1 98 ? -2.814 -1.524 11.152 1.00 96.00 98 ALA A CA 1
ATOM 798 C C . ALA A 1 98 ? -1.718 -0.533 11.570 1.00 96.00 98 ALA A C 1
ATOM 800 O O . ALA A 1 98 ? -1.500 0.470 10.887 1.00 96.00 98 ALA A O 1
ATOM 801 N N . SER A 1 99 ? -1.020 -0.804 12.677 1.00 96.12 99 SER A N 1
ATOM 802 C CA . SER A 1 99 ? 0.119 0.000 13.102 1.00 96.12 99 SER A CA 1
ATOM 803 C C . SER A 1 99 ? 1.256 -0.117 12.082 1.00 96.12 99 SER A C 1
ATOM 805 O O . SER A 1 99 ? 1.500 -1.212 11.547 1.00 96.12 99 SER A O 1
ATOM 807 N N . PRO A 1 100 ? 1.956 0.992 11.788 1.00 95.69 100 PRO A N 1
ATOM 808 C CA . PRO A 1 100 ? 3.109 0.983 10.898 1.00 95.69 100 PRO A CA 1
ATOM 809 C C . PRO A 1 100 ? 4.186 0.011 11.391 1.00 95.69 100 PRO A C 1
ATOM 811 O O . PRO A 1 100 ? 4.464 -0.071 12.584 1.00 95.69 100 PRO A O 1
ATOM 814 N N . LEU A 1 101 ? 4.818 -0.714 10.465 1.00 88.50 101 LEU A N 1
ATOM 815 C CA . LEU A 1 101 ? 5.899 -1.659 10.788 1.00 88.50 101 LEU A CA 1
ATOM 816 C C . LEU A 1 101 ? 7.268 -0.969 10.957 1.00 88.50 101 LEU A C 1
ATOM 818 O O . LEU A 1 101 ? 8.246 -1.612 11.339 1.00 88.50 101 LEU A O 1
ATOM 822 N N . GLY A 1 102 ? 7.349 0.333 10.665 1.00 80.00 102 GLY A N 1
ATOM 823 C CA . GLY A 1 102 ? 8.607 1.071 10.603 1.00 80.00 102 GLY A CA 1
ATOM 824 C C . GLY A 1 102 ? 9.462 0.670 9.396 1.00 80.00 102 GLY A C 1
ATOM 825 O O . GLY A 1 102 ? 8.996 0.028 8.454 1.00 80.00 102 GLY A O 1
ATOM 826 N N . SER A 1 103 ? 10.733 1.069 9.407 1.00 68.31 103 SER A N 1
ATOM 827 C CA . SER A 1 103 ? 11.683 0.876 8.299 1.00 68.31 103 SER A CA 1
ATOM 828 C C . SER A 1 103 ? 12.297 -0.529 8.206 1.00 68.31 103 SER A C 1
ATOM 830 O O . SER A 1 103 ? 13.183 -0.751 7.379 1.00 68.31 103 SER A O 1
ATOM 832 N N . ARG A 1 104 ? 11.861 -1.490 9.032 1.00 56.91 104 ARG A N 1
ATOM 833 C CA . ARG A 1 104 ? 12.402 -2.856 8.984 1.00 56.91 104 ARG A CA 1
ATOM 834 C C . ARG A 1 104 ? 11.931 -3.556 7.704 1.00 56.91 104 ARG A C 1
ATOM 836 O O . ARG A 1 104 ? 10.734 -3.769 7.519 1.00 56.91 104 ARG A O 1
ATOM 843 N N . ARG A 1 105 ? 12.898 -3.844 6.826 1.00 50.44 105 ARG A N 1
ATOM 844 C CA . ARG A 1 105 ? 12.754 -4.695 5.636 1.00 50.44 105 ARG A CA 1
ATOM 845 C C . ARG A 1 105 ? 12.555 -6.153 6.027 1.00 50.44 105 ARG A C 1
ATOM 847 O O . ARG A 1 105 ? 13.203 -6.577 7.009 1.00 50.44 105 ARG A O 1
#

Sequence (105 aa):
RHFPRSMVFHDELYQIKDFSREKIRVLAHLDASKLDLTRPLVHRKDGDFPAAWAKSYGKGRVFYSILGHDANDWDNPALSTMYVEAIRWALGLVDADASPLGSRR

Radius of gyration: 14.29 Å; chains: 1; bounding box: 31×29×32 Å

Secondary structure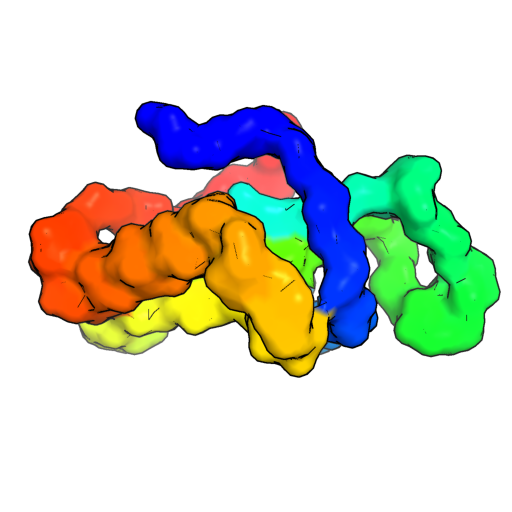 (DSSP, 8-state):
--S-S-----S-PPPPTT--TTTSEEEEEE-GGGS-TTSTT----SS-EEEEEEEEETTEEEEEES---SGGGGGSHHHHHHHHHHHHHHTTSS----S--TT--

pLDDT: mean 92.7, std 7.52, range [50.44, 98.44]

Foldseek 3Di:
DQDDPDDDDDFDADADPPDFLQAWAQPDADQLVPDPCVDPRNPDDPRTGRAKIWDDDDNFTDIDGRDDPDPVCVVPVSVVVVVVVSVCCRVVVDDDDTGRPHPDD